Protein AF-A0A3D0NBR5-F1 (afdb_monomer_lite)

Foldseek 3Di:
DDDDDPPDDDPVQDKDKDWDQDPVRDIDIDIDSCVPVVVVVVVVVD

Structure (mmCIF, N/CA/C/O backbone):
data_AF-A0A3D0NBR5-F1
#
_entry.id   AF-A0A3D0NBR5-F1
#
loop_
_atom_site.group_PDB
_atom_site.id
_atom_site.type_symbol
_atom_site.label_atom_id
_atom_site.label_alt_id
_atom_site.label_comp_id
_atom_site.label_asym_id
_atom_site.label_entity_id
_atom_site.label_seq_id
_atom_site.pdbx_PDB_ins_code
_atom_site.Cartn_x
_atom_site.Cartn_y
_atom_site.Cartn_z
_atom_site.occupancy
_atom_site.B_iso_or_equiv
_atom_site.auth_seq_id
_atom_site.auth_comp_id
_atom_site.auth_asym_id
_atom_site.auth_atom_id
_atom_site.pdbx_PDB_model_num
ATOM 1 N N . MET A 1 1 ? -46.067 16.008 -8.461 1.00 48.44 1 MET A N 1
ATOM 2 C CA . MET A 1 1 ? -45.845 14.887 -7.524 1.00 48.44 1 MET A CA 1
ATOM 3 C C . MET A 1 1 ? -44.364 14.565 -7.545 1.00 48.44 1 MET A C 1
ATOM 5 O O . MET A 1 1 ? -43.824 14.374 -8.624 1.00 48.44 1 MET A O 1
ATOM 9 N N . ASN A 1 2 ? -43.724 14.685 -6.385 1.00 51.31 2 ASN A N 1
ATOM 10 C CA . ASN A 1 2 ? -42.317 15.051 -6.237 1.00 51.31 2 ASN A CA 1
ATOM 11 C C . ASN A 1 2 ? -41.320 13.977 -6.679 1.00 51.31 2 ASN A C 1
ATOM 13 O O . ASN A 1 2 ? -41.545 12.781 -6.511 1.00 51.31 2 ASN A O 1
ATOM 17 N N . SER A 1 3 ? -40.211 14.487 -7.209 1.00 58.59 3 SER A N 1
ATOM 18 C CA . SER A 1 3 ? -38.965 13.814 -7.543 1.00 58.59 3 SER A CA 1
ATOM 19 C C . SER A 1 3 ? -38.504 12.879 -6.425 1.00 58.59 3 SER A C 1
ATOM 21 O O . SER A 1 3 ? -38.502 13.253 -5.252 1.00 58.59 3 SER A O 1
ATOM 23 N N . LEU A 1 4 ? -38.117 11.666 -6.817 1.00 62.41 4 LEU A N 1
ATOM 24 C CA . LEU A 1 4 ? -37.480 10.671 -5.960 1.00 62.41 4 LEU A CA 1
ATOM 25 C C . LEU A 1 4 ? -36.209 11.263 -5.322 1.00 62.41 4 LEU A C 1
ATOM 27 O O . LEU A 1 4 ? -35.537 12.066 -5.975 1.00 62.41 4 LEU A O 1
ATOM 31 N N . PRO A 1 5 ? -35.875 10.887 -4.075 1.00 62.12 5 PRO A N 1
ATOM 32 C CA . PRO A 1 5 ? -34.653 11.343 -3.432 1.00 62.12 5 PRO A CA 1
ATOM 33 C C . PRO A 1 5 ? -33.457 10.886 -4.272 1.00 62.12 5 PRO A C 1
ATOM 35 O O . PRO A 1 5 ? -33.269 9.696 -4.520 1.00 62.12 5 PRO A O 1
ATOM 38 N N . THR A 1 6 ? -32.673 11.848 -4.751 1.00 61.06 6 THR A N 1
ATOM 39 C CA . THR A 1 6 ? -31.312 11.611 -5.221 1.00 61.06 6 THR A CA 1
ATOM 40 C C . THR A 1 6 ? -30.504 11.212 -3.994 1.00 61.06 6 THR A C 1
ATOM 42 O O . THR A 1 6 ? -30.179 12.069 -3.176 1.00 61.06 6 THR A O 1
ATOM 45 N N . ASP A 1 7 ? -30.283 9.910 -3.816 1.00 61.81 7 ASP A N 1
ATOM 46 C CA . ASP A 1 7 ? -29.426 9.395 -2.752 1.00 61.81 7 ASP A CA 1
ATOM 47 C C . ASP A 1 7 ? -27.991 9.859 -3.021 1.00 61.81 7 ASP A C 1
ATOM 49 O O . ASP A 1 7 ? -27.312 9.433 -3.959 1.00 61.81 7 ASP A O 1
ATOM 53 N N . GLU A 1 8 ? -27.612 10.861 -2.240 1.00 61.25 8 GLU A N 1
ATOM 54 C CA . GLU A 1 8 ? -26.300 11.461 -2.157 1.00 61.25 8 GLU 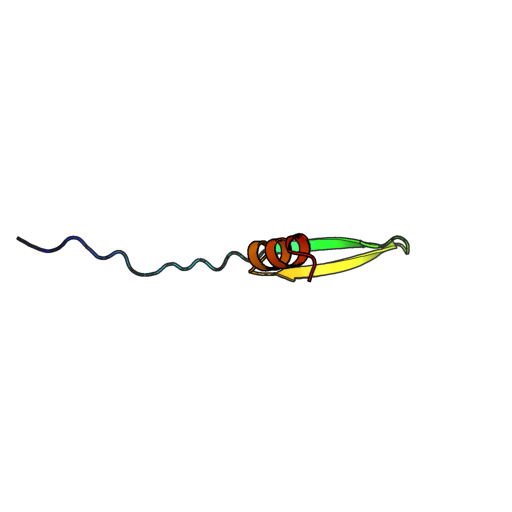A CA 1
ATOM 55 C C . GLU A 1 8 ? -25.275 10.420 -1.696 1.00 61.25 8 GLU A C 1
ATOM 57 O O . GLU A 1 8 ? -25.375 9.866 -0.609 1.00 61.25 8 GLU A O 1
ATOM 62 N N . SER A 1 9 ? -24.225 10.257 -2.499 1.00 60.47 9 SER A N 1
ATOM 63 C CA . SER A 1 9 ? -22.847 10.321 -2.010 1.00 60.47 9 SER A CA 1
ATOM 64 C C . SER A 1 9 ? -22.541 9.609 -0.677 1.00 60.47 9 SER A C 1
ATOM 66 O O . SER A 1 9 ? -22.277 10.266 0.328 1.00 60.47 9 SER A O 1
ATOM 68 N N . ASP A 1 10 ? -22.347 8.291 -0.711 1.00 58.47 10 ASP A N 1
ATOM 69 C CA . ASP A 1 10 ? -21.362 7.647 0.166 1.00 58.47 10 ASP A CA 1
ATOM 70 C C . ASP A 1 10 ? -20.313 6.941 -0.700 1.00 58.47 10 ASP A C 1
ATOM 72 O O . ASP A 1 10 ? -20.407 5.762 -1.039 1.00 58.47 10 ASP A O 1
ATOM 76 N N . LYS A 1 11 ? -19.290 7.690 -1.132 1.00 58.16 11 LYS A N 1
ATOM 77 C CA . LYS A 1 11 ? -18.053 7.059 -1.608 1.00 58.16 11 LYS A CA 1
ATOM 78 C C . LYS A 1 11 ? -17.293 6.546 -0.388 1.00 58.16 11 LYS A C 1
ATOM 80 O O . LYS A 1 11 ? -16.295 7.148 0.017 1.00 58.16 11 LYS A O 1
ATOM 85 N N . SER A 1 12 ? -17.742 5.427 0.178 1.00 59.50 12 SER A N 1
ATOM 86 C CA . SER A 1 12 ? -16.984 4.653 1.157 1.00 59.50 12 SER A CA 1
ATOM 87 C C . SER A 1 12 ? -15.644 4.255 0.528 1.00 59.50 12 SER A C 1
ATOM 89 O O . SER A 1 12 ? -15.543 3.276 -0.218 1.00 59.50 12 SER A O 1
ATOM 91 N N . THR A 1 13 ? -14.604 5.059 0.756 1.00 66.38 13 THR A N 1
ATOM 92 C CA . THR A 1 13 ? -13.257 4.764 0.262 1.00 66.38 13 THR A CA 1
ATOM 93 C C . THR A 1 13 ? -12.787 3.521 1.002 1.00 66.38 13 THR A C 1
ATOM 95 O O . THR A 1 13 ? -12.480 3.581 2.189 1.00 66.38 13 THR A O 1
ATOM 98 N N . THR A 1 14 ? -12.812 2.374 0.325 1.00 71.81 14 THR A N 1
ATOM 99 C CA . THR A 1 14 ? -12.443 1.097 0.937 1.00 71.81 14 THR A CA 1
ATOM 100 C C . THR A 1 14 ? -10.927 1.042 1.062 1.00 71.81 14 THR A C 1
ATOM 102 O O . THR A 1 14 ? -10.212 1.010 0.064 1.00 71.81 14 THR A O 1
ATOM 105 N N . TRP A 1 15 ? -10.433 1.057 2.297 1.00 74.75 15 TRP A N 1
ATOM 106 C CA . TRP A 1 15 ? -9.010 0.946 2.597 1.00 74.75 15 TRP A CA 1
ATOM 107 C C . TRP A 1 15 ? -8.647 -0.510 2.880 1.00 74.75 15 TRP A C 1
ATOM 109 O O . TRP A 1 15 ? -9.221 -1.146 3.761 1.00 74.75 15 TRP A O 1
ATOM 119 N N . TYR A 1 16 ? -7.666 -1.027 2.149 1.00 79.75 16 TYR A N 1
ATOM 120 C CA . TYR A 1 16 ? -7.110 -2.360 2.336 1.00 79.75 16 TYR A CA 1
ATOM 121 C C . TYR A 1 16 ? -5.775 -2.254 3.061 1.00 79.75 16 TYR A C 1
ATOM 123 O O . TYR A 1 16 ? -4.879 -1.539 2.612 1.00 79.75 16 TYR A O 1
ATOM 131 N N . VAL A 1 17 ? -5.624 -2.992 4.158 1.00 83.62 17 VAL A N 1
ATOM 132 C CA . VAL A 1 17 ? -4.348 -3.148 4.864 1.00 83.62 17 VAL A CA 1
ATOM 133 C C . VAL A 1 17 ? -3.813 -4.541 4.571 1.00 83.62 17 VAL A C 1
ATOM 135 O O . VAL A 1 17 ? -4.543 -5.523 4.692 1.00 83.62 17 VAL A O 1
ATOM 138 N N . TYR A 1 18 ? -2.547 -4.629 4.177 1.00 80.44 18 TYR A N 1
ATOM 139 C CA . TYR A 1 18 ? -1.881 -5.895 3.904 1.00 80.44 18 TYR A CA 1
ATOM 140 C C . TYR A 1 18 ? -0.570 -5.999 4.682 1.00 80.44 18 TYR A C 1
ATOM 142 O O . TYR A 1 18 ? 0.114 -5.006 4.941 1.00 80.44 18 TYR A O 1
ATOM 150 N N . ILE A 1 19 ? -0.233 -7.231 5.057 1.00 87.00 19 ILE A N 1
ATOM 151 C CA . ILE A 1 19 ? 1.000 -7.575 5.760 1.00 87.00 19 ILE A CA 1
ATOM 152 C C . ILE A 1 19 ? 1.725 -8.612 4.912 1.00 87.00 19 ILE A C 1
ATOM 154 O O . ILE A 1 19 ? 1.167 -9.665 4.605 1.00 87.00 19 ILE A O 1
ATOM 158 N N . VAL A 1 20 ? 2.961 -8.310 4.526 1.00 85.06 20 VAL A N 1
ATOM 159 C CA . VAL A 1 20 ? 3.838 -9.220 3.787 1.00 85.06 20 VAL A CA 1
ATOM 160 C C . VAL A 1 20 ? 4.963 -9.651 4.710 1.00 85.06 20 VAL A C 1
ATOM 162 O O . VAL A 1 20 ? 5.578 -8.825 5.383 1.00 85.06 20 VAL A O 1
ATOM 165 N N . ARG A 1 21 ? 5.245 -10.952 4.733 1.00 89.31 21 ARG A N 1
ATOM 166 C CA . ARG A 1 21 ? 6.428 -11.494 5.395 1.00 89.31 21 ARG A CA 1
ATOM 167 C C . ARG A 1 21 ? 7.531 -11.682 4.362 1.00 89.31 21 ARG A C 1
ATOM 169 O O . ARG A 1 21 ? 7.361 -12.442 3.411 1.00 89.31 21 ARG A O 1
ATOM 176 N N . CYS A 1 22 ? 8.643 -10.993 4.563 1.00 84.94 22 CYS A N 1
ATOM 177 C CA . CYS A 1 22 ? 9.829 -11.103 3.731 1.00 84.94 22 CYS A CA 1
ATOM 178 C C . CYS A 1 22 ? 10.646 -12.354 4.102 1.00 84.94 22 CYS A C 1
ATOM 180 O O . CYS A 1 22 ? 10.514 -12.916 5.194 1.00 84.94 22 CYS A O 1
ATOM 182 N N . ALA A 1 23 ? 11.499 -12.798 3.175 1.00 87.88 23 ALA A N 1
ATOM 183 C CA . ALA A 1 23 ? 12.342 -13.986 3.344 1.00 87.88 23 ALA A CA 1
ATOM 184 C C . ALA A 1 23 ? 13.395 -13.834 4.462 1.00 87.88 23 ALA A C 1
ATOM 186 O O . ALA A 1 23 ? 13.866 -14.828 5.005 1.00 87.88 23 ALA A O 1
ATOM 187 N N . ASP A 1 24 ? 13.722 -12.599 4.837 1.00 87.69 24 ASP A N 1
ATOM 188 C CA . ASP A 1 24 ? 14.600 -12.229 5.953 1.00 87.69 24 ASP A CA 1
ATOM 189 C C . ASP A 1 24 ? 13.865 -12.166 7.309 1.00 87.69 24 ASP A C 1
ATOM 191 O O . ASP A 1 24 ? 14.385 -11.621 8.280 1.00 87.69 24 ASP A O 1
ATOM 195 N N . ASN A 1 25 ? 12.650 -12.726 7.390 1.00 86.06 25 ASN A N 1
ATOM 196 C CA . ASN A 1 25 ? 11.747 -12.661 8.543 1.00 86.06 25 ASN A CA 1
ATOM 197 C C . ASN A 1 25 ? 11.264 -11.249 8.919 1.00 86.06 25 ASN A C 1
ATOM 199 O O . ASN A 1 25 ? 10.611 -11.096 9.955 1.00 86.06 25 ASN A O 1
ATOM 203 N N . THR A 1 26 ? 11.502 -10.232 8.090 1.00 88.44 26 THR A N 1
ATOM 204 C CA . THR A 1 26 ? 10.917 -8.910 8.326 1.00 88.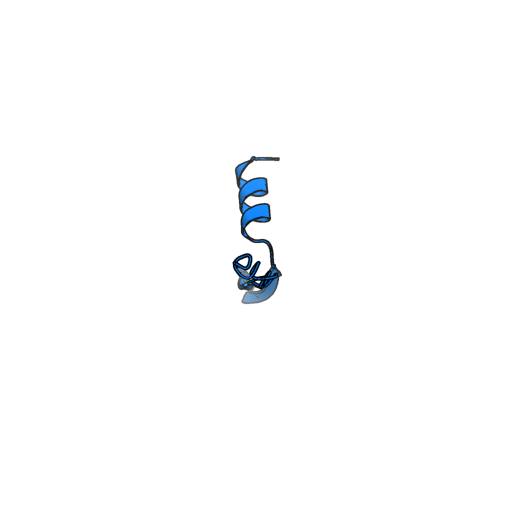44 26 THR A CA 1
ATOM 205 C C . THR A 1 26 ? 9.436 -8.891 7.938 1.00 88.44 26 THR A C 1
ATOM 207 O O . THR A 1 26 ? 8.987 -9.606 7.037 1.00 88.44 26 THR A O 1
ATOM 210 N N . LEU A 1 27 ? 8.644 -8.101 8.666 1.00 87.56 27 LEU A N 1
ATOM 211 C CA . LEU A 1 27 ? 7.228 -7.885 8.377 1.00 87.56 27 LEU A CA 1
ATOM 212 C C . LEU A 1 27 ? 7.060 -6.491 7.785 1.00 87.56 27 LEU A C 1
ATOM 214 O O . LEU A 1 27 ? 7.329 -5.492 8.451 1.00 87.56 27 LEU A O 1
ATOM 218 N N . TYR A 1 28 ? 6.594 -6.430 6.544 1.00 84.31 28 TYR A N 1
ATOM 219 C CA . TYR A 1 28 ? 6.227 -5.184 5.892 1.00 84.31 28 TYR A CA 1
ATOM 220 C C . TYR A 1 28 ? 4.714 -5.001 5.961 1.00 84.31 28 TYR A C 1
ATOM 222 O O . TYR A 1 28 ? 3.954 -5.894 5.586 1.00 84.31 28 TYR A O 1
ATOM 230 N N . THR A 1 29 ? 4.271 -3.838 6.431 1.00 87.56 29 THR A N 1
ATOM 231 C CA . THR A 1 29 ? 2.850 -3.481 6.475 1.00 87.56 29 THR A CA 1
ATOM 232 C C . THR A 1 29 ? 2.603 -2.305 5.545 1.00 87.56 29 THR A C 1
ATOM 234 O O . THR A 1 29 ? 3.380 -1.351 5.512 1.00 87.56 29 THR A O 1
ATOM 237 N N . GLY A 1 30 ? 1.536 -2.388 4.758 1.00 83.88 30 GLY A N 1
ATOM 238 C CA . GLY A 1 30 ? 1.140 -1.336 3.832 1.00 83.88 30 GLY A CA 1
ATOM 239 C C . GLY A 1 30 ? -0.373 -1.188 3.793 1.00 83.88 30 GLY A C 1
ATOM 240 O O . GLY A 1 30 ? -1.111 -2.130 4.079 1.00 83.88 30 GLY A O 1
ATOM 241 N N . MET A 1 31 ? -0.842 0.003 3.429 1.00 79.50 31 MET A N 1
ATOM 242 C CA . MET A 1 31 ? -2.262 0.277 3.217 1.00 79.50 31 MET A CA 1
ATOM 243 C C . MET A 1 31 ? -2.485 0.901 1.840 1.00 79.50 31 MET A C 1
ATOM 245 O O . MET A 1 31 ? -1.682 1.715 1.383 1.00 79.50 31 MET A O 1
ATOM 249 N N . THR A 1 32 ? -3.559 0.514 1.158 1.00 76.31 32 THR A N 1
ATOM 250 C CA . THR A 1 32 ? -3.947 1.085 -0.134 1.00 76.31 32 THR A CA 1
ATOM 251 C C . THR A 1 32 ? -5.462 1.162 -0.255 1.00 76.31 32 THR A C 1
ATOM 253 O O . THR A 1 32 ? -6.175 0.246 0.138 1.00 76.31 32 THR A O 1
ATOM 256 N N . ASN A 1 33 ? -5.954 2.268 -0.796 1.00 73.00 33 ASN A N 1
ATOM 257 C CA . ASN A 1 33 ? -7.368 2.514 -1.066 1.00 73.00 33 ASN A CA 1
ATOM 258 C C . ASN A 1 33 ? -7.783 2.159 -2.502 1.00 73.00 33 ASN A C 1
ATOM 260 O O . ASN A 1 33 ? -8.949 2.299 -2.851 1.00 73.00 33 ASN A O 1
ATOM 264 N N . ASP A 1 34 ? -6.836 1.727 -3.341 1.00 69.81 34 ASP A N 1
ATOM 265 C CA . ASP A 1 34 ? -7.036 1.619 -4.789 1.00 69.81 34 ASP A CA 1
ATOM 266 C C . ASP A 1 34 ? -6.313 0.389 -5.365 1.00 69.81 34 ASP A C 1
ATOM 268 O O . ASP A 1 34 ? -5.473 0.449 -6.272 1.00 69.81 34 ASP A O 1
ATOM 272 N N . LEU A 1 35 ? -6.639 -0.776 -4.794 1.00 66.31 35 LEU A N 1
ATOM 273 C CA . LEU A 1 35 ? -6.073 -2.064 -5.203 1.00 66.31 35 LEU A CA 1
ATOM 274 C C . LEU A 1 35 ? -6.349 -2.349 -6.693 1.00 66.31 35 LEU A C 1
ATOM 276 O O . LEU A 1 35 ? -5.464 -2.816 -7.407 1.00 66.31 35 LEU A O 1
ATOM 280 N N . GLN A 1 36 ? -7.548 -2.005 -7.183 1.00 67.00 36 GLN A N 1
ATOM 281 C CA . GLN A 1 36 ? -7.949 -2.200 -8.581 1.00 67.00 36 GLN A CA 1
ATOM 282 C C . GLN A 1 36 ? -7.073 -1.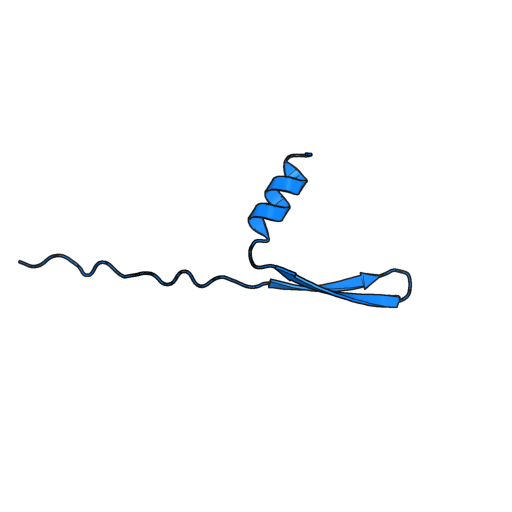420 -9.562 1.00 67.00 36 GLN A C 1
ATOM 284 O O . GLN A 1 36 ? -6.628 -1.988 -10.559 1.00 67.00 36 GLN A O 1
ATOM 289 N N . ARG A 1 37 ? -6.773 -0.147 -9.275 1.00 68.69 37 ARG A N 1
ATOM 290 C CA . ARG A 1 37 ? -5.907 0.668 -10.135 1.00 68.69 37 ARG A CA 1
ATOM 291 C C . ARG A 1 37 ? -4.485 0.107 -10.186 1.00 68.69 37 ARG A C 1
ATOM 293 O O . ARG A 1 37 ? -3.897 0.051 -11.265 1.00 68.69 37 ARG A O 1
ATOM 300 N N . ARG A 1 38 ? -3.946 -0.344 -9.046 1.00 64.69 38 ARG A N 1
ATOM 301 C CA . ARG A 1 38 ? -2.610 -0.965 -8.991 1.00 64.69 38 ARG A CA 1
ATOM 302 C C . ARG A 1 38 ? -2.551 -2.291 -9.753 1.00 64.69 38 ARG A C 1
ATOM 304 O O . ARG A 1 38 ? -1.594 -2.508 -10.488 1.00 64.69 38 ARG A O 1
ATOM 311 N N . ILE A 1 39 ? -3.567 -3.147 -9.615 1.00 67.56 39 ILE A N 1
ATOM 312 C CA . ILE A 1 39 ? -3.657 -4.419 -10.353 1.00 67.56 39 ILE A CA 1
ATOM 313 C C . ILE A 1 39 ? -3.788 -4.159 -11.855 1.00 67.56 39 ILE A C 1
ATOM 315 O O . ILE A 1 39 ? -3.107 -4.807 -12.643 1.00 67.56 39 ILE A O 1
ATOM 319 N N . ALA A 1 40 ? -4.611 -3.189 -12.260 1.00 74.62 40 ALA A N 1
ATOM 320 C CA . ALA A 1 40 ? -4.774 -2.832 -13.665 1.00 74.62 40 ALA A CA 1
ATOM 321 C C . ALA A 1 40 ? -3.465 -2.320 -14.288 1.00 74.62 40 ALA A C 1
ATOM 323 O O . ALA A 1 40 ? -3.119 -2.751 -15.381 1.00 74.62 40 ALA A O 1
ATOM 324 N N . GLN A 1 41 ? -2.709 -1.464 -13.588 1.00 70.06 41 GLN A N 1
ATOM 325 C CA . GLN A 1 41 ? -1.398 -0.995 -14.061 1.00 70.06 41 GLN A CA 1
ATOM 326 C C . GLN A 1 41 ? -0.371 -2.130 -14.140 1.00 70.06 41 GLN A C 1
ATOM 328 O O . GLN A 1 41 ? 0.324 -2.251 -15.142 1.00 70.06 41 GLN A O 1
ATOM 333 N N . HIS A 1 42 ? -0.321 -3.000 -13.128 1.00 65.94 42 HIS A N 1
ATOM 334 C CA . HIS A 1 42 ? 0.576 -4.154 -13.137 1.00 65.94 42 HIS A CA 1
ATOM 335 C C . HIS A 1 42 ? 0.244 -5.142 -14.272 1.00 65.94 42 HIS A C 1
ATOM 337 O O . HIS A 1 42 ? 1.143 -5.600 -14.971 1.00 65.94 42 HIS A O 1
ATOM 343 N N . ASN A 1 43 ? -1.044 -5.415 -14.512 1.00 62.06 43 ASN A N 1
ATOM 344 C CA . ASN A 1 43 ? -1.505 -6.288 -15.598 1.00 62.06 43 ASN A CA 1
ATOM 345 C C . ASN A 1 43 ? -1.361 -5.654 -16.989 1.00 62.06 43 ASN A C 1
ATOM 347 O O . ASN A 1 43 ? -1.259 -6.378 -17.975 1.00 62.06 43 ASN A O 1
ATOM 351 N N . ALA A 1 44 ? -1.356 -4.322 -17.082 1.00 76.81 44 ALA A N 1
ATOM 352 C CA . ALA A 1 44 ? -1.124 -3.604 -18.332 1.00 76.81 44 ALA A CA 1
ATOM 353 C C . ALA A 1 44 ? 0.353 -3.626 -18.774 1.00 76.81 44 ALA A C 1
ATOM 355 O O . ALA A 1 44 ? 0.654 -3.200 -19.887 1.00 76.81 44 ALA A O 1
ATOM 356 N N . GLY A 1 45 ? 1.268 -4.137 -17.941 1.00 55.34 45 GLY A N 1
ATOM 357 C CA . GLY A 1 45 ? 2.660 -4.378 -18.325 1.00 55.34 45 GLY A CA 1
ATOM 358 C C . GLY A 1 45 ? 3.457 -3.111 -18.645 1.00 55.34 45 GLY A C 1
ATOM 359 O O . GLY A 1 45 ? 4.349 -3.168 -19.489 1.00 55.34 45 GLY A O 1
ATOM 360 N N . THR A 1 46 ? 3.121 -1.978 -18.017 1.00 45.88 46 THR A N 1
ATOM 361 C CA . THR A 1 46 ? 3.844 -0.700 -18.168 1.00 45.88 46 THR A CA 1
ATOM 362 C C . THR A 1 46 ? 4.568 -0.306 -16.889 1.00 45.88 46 THR A C 1
ATOM 364 O O . THR A 1 46 ? 4.000 -0.537 -15.797 1.00 45.88 46 THR A O 1
#

Secondary structure (DSSP, 8-state):
---------------EEEEEE-TTS-EEEEEES-HHHHHHHHHTT-

Radius of gyration: 18.79 Å; chains: 1; bounding box: 60×29×27 Å

pLDDT: mean 71.38, std 11.98, range [45.88, 89.31]

Sequence (46 aa):
MNSLPTDESDKSTTWYVYIVRCADNTLYTGMTNDLQRRIAQHNAGT

=== Feature glossary ===
Feature key, reading from the visual/contextual features back to the raw sequence:

Rendered structure images. Six rendered views show the 3D structure from the faces of a cube — i.e. along ±x, ±y, ±z. Rendering representation is drawn randomly per protein from cartoon (secondary-structure ribbons), sticks (backbone bonds), or molecular surface; coloring is either N→C rainbow (blue at the N-terminus through red at the C-terminus) or one color per chain.

Contact-map, Ramachandran, and PAE plots. The contact map is a binary N×N matrix image: pixel (i, j) is dark where Cα_i and Cα_j are within 8 Å and |i−j|>4. Because the |i−j|>4 filter removes local helical contacts, off-diagonal stripes parallel to the main diagonal indicate parallel β-sheets; stripes perpendicular to 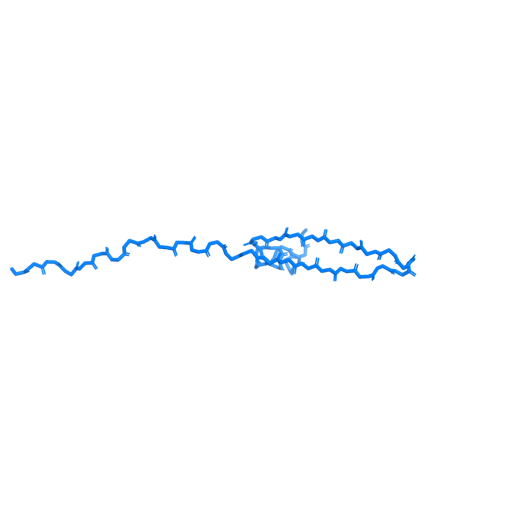it indicate antiparallel β-sheets. The Ramachandran plot scatters every residue's (φ, ψ) pair against the sterically allowed regions. The PAE heatmap renders the predicted-aligned-error matrix.

InterPro / GO / CATH / organism. Database cross-references. InterPro integrates a dozen domain/family signature databases into unified entries with residue-range hits. GO terms attach function/process/location labels with evidence codes. CATH codes position the fold in a four-level structural taxonomy. Organism is the NCBI-taxonomy species name.

Nearest PDB structures. The Foldseek neighbor list gives the closest experimentally determined structures in the PDB, ranked by structural alignment. TM-score near 1 means near-identical fold; near 0.3 means only rough topology match. This is how one finds what a novel AlphaFold prediction most resembles in the solved-structure universe.

Predicted aligned error. PAE(i, j) answers: if I align the predicted and true structures on residue i, how far off (in Å) do I expect residue j to be? A block-diagonal PAE matrix with low values on the blocks and high values off-diagonal is the signature of a multi-domain protein with confidently predicted domains but uncertain inter-domain orientation.

Solvent-accessible surface area. Accessible surface area quantifies burial. A residue with SASA near zero is packed into the hydrophobic cor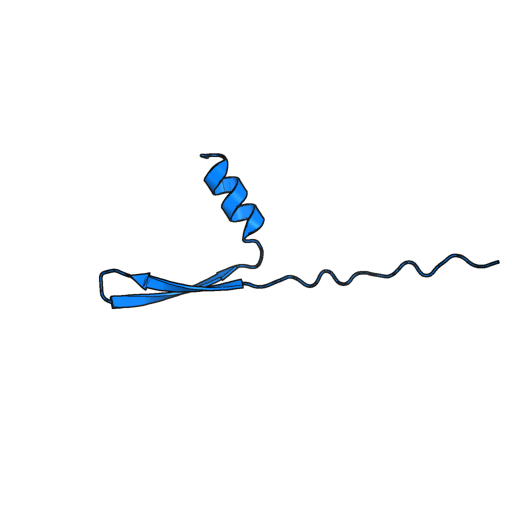e; one with SASA >100 Å² sits on the surface. Computed here via the Shrake–Rupley numerical algorithm with a 1.4 Å probe.

B-factor. B-factor (Debye–Waller factor) reflects atomic displacement in the crystal lattice. It is an experimental observable (units Å²), not a prediction; low values mean the atom is pinned down, high values mean it moves or is heterogeneous across the crystal.

pLDDT. For AlphaFold models, the B-factor field carries pLDDT — the model's own estimate of local accuracy on a 0–100 scale. Regions with pLDDT<50 should be treated as essentially unmodeled; they often correspond to intrinsically disordered segments.

Backbone torsions (φ/ψ). φ (phi) and ψ (psi) are the two rotatable backbone dihedrals per residue: φ is the C(i-1)–N–Cα–C torsion, ψ is the N–Cα–C–N(i+1) torsion, both in degrees on (−180°, 180°]. α-helical residues cluster near (−60°, −45°); β-strand residues near (−120°, +130°). A Ramachandran plot is simply a scatter of (φ, ψ) for every residue.

Radius of gyration, Cα contacts, bounding box. Radius of gyration (Rg) is the root-mean-square distance of Cα atoms from their centroid — a single number for overall size and compactness. A globular domain of N residues has Rg ≈ 2.2·N^0.38 Å; an extended or disordered chain has a much la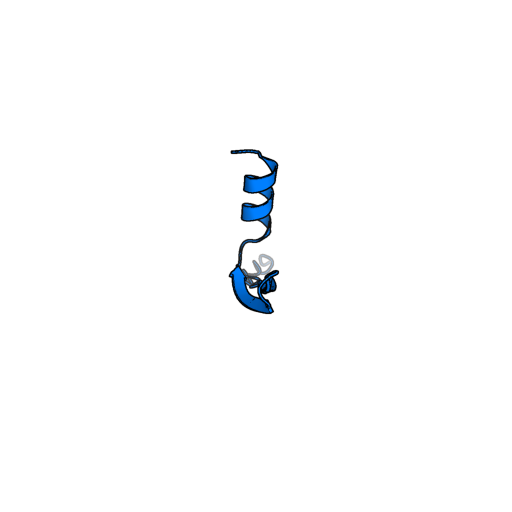rger Rg. The Cα contact count is the number of residue pairs whose Cα atoms are within 8 Å and are more than four positions apart in sequence — a standard proxy for tertiary packing density. The bounding box is the smallest axis-aligned box enclosing all Cα atoms.

Secondary structure (3-state, P-SEA). Three-state secondary structure (P-SEA) collapses the eight DSSP classes into helix (a), strand (b), and coil (c). P-SEA assigns these from Cα geometry alone — distances and angles — without requiring backbone oxygens, so it works on any Cα trace.

Secondary structure (8-state, DSSP). DSSP 8-state secondary structure assigns each residue one of H (α-helix), G (3₁₀-helix), I (π-helix), E (extended β-strand), B (isolated β-bridge), T (hydrogen-bonded turn), S (bend), or '-' (coil). The assignment is computed from backbone hydrogen-bond geometry via the Kabsch–Sander algorithm.

Foldseek 3Di. A 3Di character summarizes, for each residue, the relative orientation of the Cα frame of its nearest spatial neighbor. Because it encodes fold topology rather than chemistry, 3Di alignments detect remote structural similarity that sequence alignment misses.

mmCIF coordinates. The mmCIF block holds the 3D Cartesian coordinates of each backbone atom (N, Cα, C, O) in ångströms. mmCIF is the PDB's canonical archive format — a tagged-loop text representation of the atomic model.

Sequence. Sequence gives the chain of amino acids in standard one-letter code (A=alanine, C=cysteine, …, Y=tyrosine), read N→C. It is the only feature that is directly encoded by the gene; all structural features are derived from the folded form of this sequence.